Protein AF-A0A7S0KN69-F1 (afdb_monomer)

Organism: Micromonas pusilla (NCBI:txid38833)

Mean predicted aligned error: 9.1 Å

Secondary structure (DSSP, 8-state):
-EE-HHHHHHHHT--SS-------GGG---GGGT-EEHHHHHHHHS-GGG-------EEEEEEHHHHHHHHHHHHHTT--SPPEEEPP-----GGGGGS--

Sequence (101 aa):
QDAAPVMADIILSQKECGKILVGDPHQEIYSFMGAKNAMATVAATVDKSKIVERRLTRSFRFGYEIADVANTLLRLKGETTCLIGSRRDLPDPVWSSWSDQ

Radius of gyration: 20.14 Å; Cα contacts (8 Å, |Δi|>4): 79; chains: 1; bounding box: 61×39×40 Å

pLDDT: mean 83.01, std 13.19, range [44.72, 96.88]

Foldseek 3Di:
DFDAPVRLCVQVVDDPDDDDDDDDPVPPDCVVVVGDDSVVVCVVPPDPVPDDDDDDQEDPPFAPVVQVVVQVVVVVVVDPDGRHYDHPPPPDPPCVVVPPD

Structure (mmCIF, N/CA/C/O backbone):
data_AF-A0A7S0KN69-F1
#
_entry.id   AF-A0A7S0KN69-F1
#
loop_
_atom_site.group_PDB
_atom_site.id
_atom_site.type_symbol
_atom_site.label_atom_id
_atom_site.label_alt_id
_atom_site.label_comp_id
_atom_site.label_asym_id
_atom_site.label_entity_id
_atom_site.label_seq_id
_atom_site.pdbx_PDB_ins_code
_atom_site.Cartn_x
_atom_site.Cartn_y
_atom_site.Cartn_z
_atom_site.occupancy
_atom_site.B_iso_or_equiv
_atom_site.auth_seq_id
_atom_site.auth_comp_id
_atom_site.auth_asym_id
_atom_site.auth_atom_id
_atom_site.pdbx_PDB_model_num
ATOM 1 N N . GLN A 1 1 ? -0.515 -4.033 5.682 1.00 67.25 1 GLN A N 1
ATOM 2 C CA . GLN A 1 1 ? -1.416 -4.471 4.593 1.00 67.25 1 GLN A CA 1
ATOM 3 C C . GLN A 1 1 ? -1.930 -5.889 4.855 1.00 67.25 1 GLN A C 1
ATOM 5 O O . GLN A 1 1 ? -3.133 -6.061 4.876 1.00 67.25 1 GLN A O 1
ATOM 10 N N . ASP A 1 2 ? -1.068 -6.858 5.184 1.00 72.50 2 ASP A N 1
ATOM 11 C CA . ASP A 1 2 ? -1.436 -8.241 5.494 1.00 72.50 2 ASP A CA 1
ATOM 12 C C . ASP A 1 2 ? -1.529 -8.421 7.016 1.00 72.50 2 ASP A C 1
ATOM 14 O O . ASP A 1 2 ? -0.609 -8.918 7.662 1.00 72.50 2 ASP A O 1
ATOM 18 N N . ALA A 1 3 ? -2.613 -7.936 7.622 1.00 72.19 3 ALA A N 1
ATOM 19 C CA . ALA A 1 3 ? -2.867 -8.170 9.040 1.00 72.19 3 ALA A CA 1
ATOM 20 C C . ALA A 1 3 ? -3.870 -9.315 9.197 1.00 72.19 3 ALA A C 1
ATOM 22 O O . A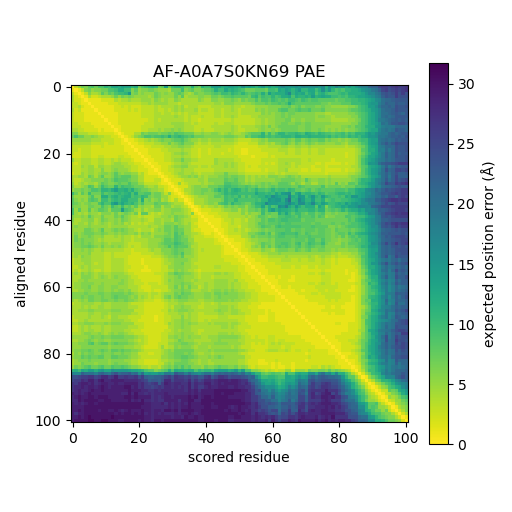LA A 1 3 ? -4.942 -9.303 8.582 1.00 72.19 3 ALA A O 1
ATOM 23 N N . ALA A 1 4 ? -3.544 -10.289 10.051 1.00 79.94 4 ALA A N 1
ATOM 24 C CA . ALA A 1 4 ? -4.538 -11.249 10.511 1.00 79.94 4 ALA A CA 1
ATOM 25 C C . ALA A 1 4 ? -5.674 -10.489 11.229 1.00 79.94 4 ALA A C 1
ATOM 27 O O . ALA A 1 4 ? -5.381 -9.551 11.979 1.00 79.94 4 ALA A O 1
ATOM 28 N N . PRO A 1 5 ? -6.950 -10.882 11.056 1.00 79.69 5 PRO A N 1
ATOM 29 C CA . PRO A 1 5 ? -8.085 -10.145 11.618 1.00 79.69 5 PRO A CA 1
ATOM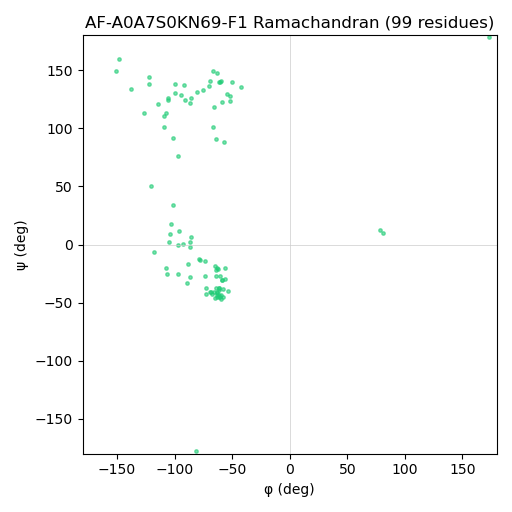 30 C C . PRO A 1 5 ? -7.980 -9.892 13.126 1.00 79.69 5 PRO A C 1
ATOM 32 O O . PRO A 1 5 ? -8.251 -8.786 13.580 1.00 79.69 5 PRO A O 1
ATOM 35 N N . VAL A 1 6 ? -7.507 -10.885 13.886 1.00 86.38 6 VAL A N 1
ATOM 36 C CA . VAL A 1 6 ? -7.307 -10.770 15.339 1.00 86.38 6 VAL A CA 1
ATOM 37 C C . VAL A 1 6 ? -6.267 -9.711 15.708 1.00 86.38 6 VAL A C 1
ATOM 39 O O . VAL A 1 6 ? -6.478 -8.926 16.625 1.00 86.38 6 VAL A O 1
ATOM 42 N N . MET A 1 7 ? -5.163 -9.633 14.962 1.00 85.75 7 MET A N 1
ATOM 43 C CA . MET A 1 7 ? -4.120 -8.639 15.217 1.00 85.75 7 MET A CA 1
ATOM 44 C C . MET A 1 7 ? -4.620 -7.231 14.907 1.00 85.75 7 MET A C 1
ATOM 46 O O . MET A 1 7 ? -4.359 -6.301 15.667 1.00 85.75 7 MET A O 1
ATOM 50 N N . ALA A 1 8 ? -5.366 -7.073 13.810 1.00 84.94 8 ALA A N 1
ATOM 51 C CA . ALA A 1 8 ? -5.979 -5.795 13.472 1.00 84.94 8 ALA A CA 1
ATOM 52 C C . ALA A 1 8 ? -6.949 -5.337 14.574 1.00 84.94 8 ALA A C 1
ATOM 54 O O . ALA A 1 8 ? -6.881 -4.186 14.995 1.00 84.94 8 ALA A O 1
ATOM 55 N N . ASP A 1 9 ? -7.793 -6.234 15.086 1.00 86.56 9 ASP A N 1
ATOM 56 C CA . ASP A 1 9 ? -8.760 -5.920 16.142 1.00 86.56 9 ASP A CA 1
ATOM 57 C C . ASP A 1 9 ? -8.087 -5.485 17.456 1.00 86.56 9 ASP A C 1
ATOM 59 O O . ASP A 1 9 ? -8.426 -4.447 18.031 1.00 86.56 9 ASP A O 1
ATOM 63 N N . ILE A 1 10 ? -7.043 -6.205 17.883 1.00 89.44 10 ILE A N 1
ATOM 64 C CA . ILE A 1 10 ? -6.266 -5.859 19.084 1.00 89.44 10 ILE A CA 1
ATOM 65 C C . ILE A 1 10 ? -5.672 -4.448 18.975 1.00 89.44 10 ILE A C 1
ATOM 67 O O . ILE A 1 10 ? -5.754 -3.672 19.92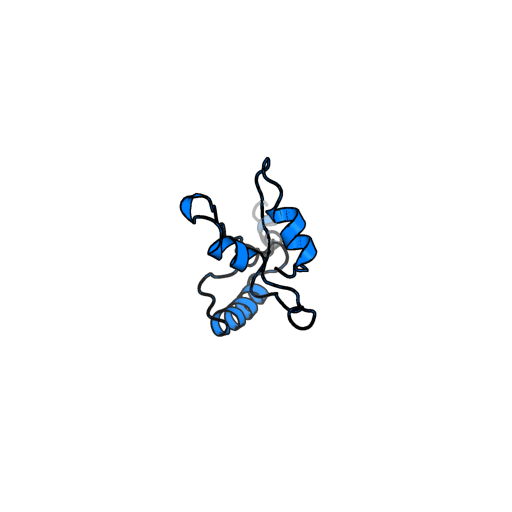6 1.00 89.44 10 ILE A O 1
ATOM 71 N N . ILE A 1 11 ? -5.091 -4.091 17.826 1.00 89.62 11 ILE A N 1
ATOM 72 C CA . ILE A 1 11 ? -4.458 -2.777 17.632 1.00 89.62 11 ILE A CA 1
ATOM 73 C C . ILE A 1 11 ? -5.501 -1.661 17.513 1.00 89.62 11 ILE A C 1
ATOM 75 O O . ILE A 1 11 ? -5.334 -0.582 18.089 1.00 89.62 11 ILE A O 1
ATOM 79 N N . LEU A 1 12 ? -6.585 -1.894 16.770 1.00 87.44 12 LEU A N 1
ATOM 80 C CA . LEU A 1 12 ? -7.604 -0.875 16.522 1.00 87.44 12 LEU A CA 1
ATOM 81 C C . LEU A 1 12 ? -8.483 -0.601 17.749 1.00 87.44 12 LEU A C 1
ATOM 83 O O . LEU A 1 12 ? -8.947 0.528 17.906 1.00 87.44 12 LEU A O 1
ATOM 87 N N . SER A 1 13 ? -8.648 -1.575 18.647 1.00 89.44 13 SER A N 1
ATOM 88 C CA . SER A 1 13 ? -9.419 -1.425 19.889 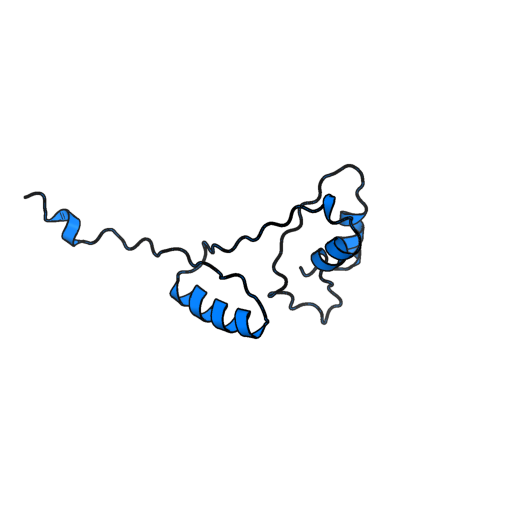1.00 89.44 13 SER A CA 1
ATOM 89 C C . SER A 1 13 ? -8.733 -0.579 20.975 1.00 89.44 13 SER A C 1
ATOM 91 O O . SER A 1 13 ? -9.407 -0.135 21.908 1.00 89.44 13 SER A O 1
ATOM 93 N N . GLN A 1 14 ? -7.429 -0.290 20.863 1.00 90.88 14 GLN A N 1
ATOM 94 C CA . GLN A 1 14 ? -6.708 0.550 21.831 1.00 90.88 14 GLN A CA 1
ATOM 95 C C . GLN A 1 14 ? -7.229 1.997 21.789 1.00 90.88 14 GLN A C 1
ATOM 97 O O . GLN A 1 14 ? -7.141 2.653 20.754 1.00 90.88 14 GLN A O 1
ATOM 102 N N . LYS A 1 15 ? -7.782 2.529 22.885 1.00 87.06 15 LYS A N 1
ATOM 103 C CA . LYS A 1 15 ? -8.482 3.836 22.870 1.00 87.06 15 LYS A CA 1
ATOM 104 C C . LYS A 1 15 ? -7.576 5.041 23.131 1.00 87.06 15 LYS A C 1
ATOM 106 O O . LYS A 1 15 ? -7.799 6.098 22.550 1.00 87.06 15 LYS A O 1
ATOM 111 N N . GLU A 1 16 ? -6.549 4.881 23.956 1.00 90.38 16 GLU A N 1
ATOM 112 C CA . GLU A 1 16 ? -5.749 5.987 24.508 1.00 90.38 16 GLU A CA 1
ATOM 113 C C . GLU A 1 16 ? -4.406 6.181 23.784 1.00 90.38 16 GLU A C 1
ATOM 115 O O . GLU A 1 16 ? -3.396 6.532 24.387 1.00 90.38 16 GLU A O 1
ATOM 120 N N . CYS A 1 17 ? -4.363 5.928 22.472 1.00 91.06 17 CYS A N 1
ATOM 121 C CA . CYS A 1 17 ? -3.147 6.112 21.683 1.00 91.06 17 CYS A CA 1
ATOM 122 C C . CYS A 1 17 ? -3.418 6.466 20.215 1.00 91.06 17 CYS A C 1
ATOM 124 O O . CYS A 1 17 ? -4.405 6.038 19.597 1.00 91.06 17 CYS A O 1
ATOM 126 N N . GLY A 1 18 ? -2.483 7.231 19.645 1.00 89.81 18 GLY A N 1
ATOM 127 C CA . GLY A 1 18 ? -2.388 7.444 18.206 1.00 89.81 18 GLY A CA 1
ATOM 128 C C . GLY A 1 18 ? -1.950 6.162 17.499 1.00 89.81 18 GLY A C 1
ATOM 129 O O . GLY A 1 18 ? -1.105 5.423 18.000 1.00 89.81 18 GLY A O 1
ATOM 130 N N . LYS A 1 19 ? -2.530 5.896 16.328 1.00 90.56 19 LYS A N 1
ATOM 131 C CA . LYS A 1 19 ? -2.236 4.702 15.527 1.00 90.56 19 LYS A CA 1
ATOM 132 C C . LYS A 1 19 ? -1.586 5.139 14.228 1.00 90.56 19 LYS A C 1
ATOM 134 O O . LYS A 1 19 ? -2.181 5.899 13.469 1.00 90.56 19 LYS A O 1
ATOM 139 N N . ILE A 1 20 ? -0.375 4.650 13.981 1.00 91.44 20 ILE A N 1
ATOM 140 C CA . ILE A 1 20 ? 0.337 4.856 12.721 1.00 91.44 20 ILE A CA 1
ATOM 141 C C . ILE A 1 20 ? 0.316 3.528 11.978 1.00 91.44 20 ILE A C 1
ATOM 143 O O . ILE A 1 20 ? 0.895 2.543 12.431 1.00 91.44 20 ILE A O 1
ATOM 147 N N . LEU A 1 21 ? -0.386 3.501 10.850 1.00 90.31 21 LEU A N 1
ATOM 148 C CA . LEU A 1 21 ? -0.496 2.324 9.998 1.00 90.31 21 LEU A CA 1
ATOM 149 C C . LEU A 1 21 ? 0.367 2.547 8.763 1.00 90.31 21 LEU A C 1
ATOM 151 O O . LEU A 1 21 ? 0.201 3.541 8.060 1.00 90.31 21 LEU A O 1
ATOM 155 N N . VAL A 1 22 ? 1.291 1.623 8.515 1.00 91.19 22 VAL A N 1
ATOM 156 C CA . VAL A 1 22 ? 2.200 1.665 7.368 1.00 91.19 22 VAL A CA 1
ATOM 157 C C . VAL A 1 22 ? 2.019 0.389 6.555 1.00 91.19 22 VAL A C 1
ATOM 159 O O . VAL A 1 22 ? 1.879 -0.707 7.104 1.00 91.19 22 VAL A O 1
ATOM 162 N N . GLY A 1 23 ? 2.004 0.522 5.235 1.00 89.75 23 GLY A N 1
ATOM 163 C CA . GLY A 1 23 ? 1.927 -0.604 4.317 1.00 89.75 23 GLY A CA 1
ATOM 164 C C . GLY A 1 23 ? 1.751 -0.150 2.877 1.00 89.75 23 GLY A C 1
ATOM 165 O O . GLY A 1 23 ? 1.634 1.042 2.604 1.00 89.75 23 GLY A O 1
ATOM 166 N N . ASP A 1 24 ? 1.703 -1.123 1.976 1.00 89.25 24 ASP A N 1
ATOM 167 C CA . ASP A 1 24 ? 1.489 -0.925 0.548 1.00 89.25 24 ASP A CA 1
ATOM 168 C C . ASP A 1 24 ? 0.314 -1.810 0.081 1.00 89.25 24 ASP A C 1
ATOM 170 O O . ASP A 1 24 ? 0.417 -3.039 0.100 1.00 89.25 24 ASP A O 1
ATOM 174 N N . PRO A 1 25 ? -0.826 -1.235 -0.340 1.00 85.31 25 PRO A N 1
ATOM 175 C CA . PRO A 1 25 ? -1.952 -2.027 -0.834 1.00 85.31 25 PRO A CA 1
ATOM 176 C C . PRO A 1 25 ? -1.605 -2.845 -2.090 1.00 85.31 25 PRO A C 1
ATOM 178 O O . PRO A 1 25 ? -2.255 -3.850 -2.364 1.00 85.31 25 PRO A O 1
ATOM 181 N N . HIS A 1 26 ? -0.570 -2.477 -2.851 1.00 88.06 26 HIS A N 1
ATOM 182 C CA . HIS A 1 26 ? -0.171 -3.221 -4.043 1.00 88.06 26 HIS A CA 1
ATOM 183 C C . HIS A 1 26 ? 0.625 -4.493 -3.744 1.00 88.06 26 HIS A C 1
ATOM 185 O O . HIS A 1 26 ? 0.771 -5.305 -4.662 1.00 88.06 26 HIS A O 1
ATOM 191 N N . GLN A 1 27 ? 1.099 -4.678 -2.510 1.00 86.25 27 GLN A N 1
ATOM 192 C CA . GLN A 1 27 ? 1.882 -5.841 -2.082 1.00 86.25 27 GLN A CA 1
ATOM 193 C C . GLN A 1 27 ? 1.070 -6.838 -1.232 1.00 86.25 27 GLN A C 1
ATOM 195 O O . GLN A 1 27 ? 1.644 -7.767 -0.667 1.00 86.25 27 GLN A O 1
ATOM 200 N N . GLU A 1 28 ? -0.250 -6.670 -1.123 1.00 84.06 28 GLU A N 1
ATOM 201 C CA . GLU A 1 28 ? -1.133 -7.625 -0.440 1.00 84.06 28 GLU A CA 1
ATOM 202 C C . GLU A 1 28 ? -1.177 -8.952 -1.211 1.00 84.06 28 GLU A C 1
ATOM 204 O O . GLU A 1 28 ? -1.845 -9.070 -2.240 1.00 84.06 28 GLU A O 1
ATOM 209 N N . ILE A 1 29 ? -0.425 -9.944 -0.732 1.00 82.19 29 ILE A N 1
ATOM 210 C CA . ILE A 1 29 ? -0.292 -11.257 -1.383 1.00 82.19 29 ILE A CA 1
ATOM 211 C C . ILE A 1 29 ? -0.799 -12.411 -0.515 1.00 82.19 29 ILE A C 1
ATOM 213 O O . ILE A 1 29 ? -0.886 -13.531 -1.006 1.00 82.19 29 ILE A O 1
ATOM 217 N N . TYR A 1 30 ? -1.174 -12.160 0.744 1.00 79.44 30 TYR A N 1
ATOM 218 C CA . TYR A 1 30 ? -1.593 -13.200 1.693 1.00 79.44 30 TYR A CA 1
ATOM 219 C C . TYR A 1 30 ? -3.110 -13.274 1.914 1.00 79.44 30 TYR A C 1
ATOM 221 O O . TYR A 1 30 ? -3.579 -13.897 2.871 1.00 79.44 30 TYR A O 1
ATOM 229 N N . SER A 1 31 ? -3.902 -12.690 1.013 1.00 77.38 31 SER A N 1
ATOM 230 C CA . SER A 1 31 ? -5.370 -12.710 1.084 1.00 77.38 31 SER A CA 1
ATOM 231 C C . SER A 1 31 ? -5.955 -14.130 1.092 1.00 77.38 31 SER A C 1
ATOM 233 O O . SER A 1 31 ? -6.959 -14.380 1.758 1.00 77.38 31 SER A O 1
ATOM 235 N N . PHE A 1 32 ? -5.286 -15.097 0.453 1.00 77.88 32 PHE A N 1
ATOM 236 C CA . PHE A 1 32 ? -5.676 -16.513 0.468 1.00 77.88 32 PHE A CA 1
ATOM 237 C C . PHE A 1 32 ? -5.596 -17.170 1.860 1.00 77.88 32 PHE A C 1
ATOM 239 O O . PHE A 1 32 ? -6.228 -18.197 2.084 1.00 77.88 32 PHE A O 1
ATOM 246 N N . MET A 1 33 ? -4.863 -16.575 2.809 1.00 72.44 33 MET A N 1
ATOM 247 C CA . MET A 1 33 ? -4.805 -17.014 4.213 1.00 72.44 33 MET A CA 1
ATOM 248 C C . MET A 1 33 ? -5.771 -16.231 5.116 1.00 72.44 33 MET A C 1
ATOM 250 O O . MET A 1 33 ? -5.683 -16.303 6.340 1.00 72.44 33 MET A O 1
ATOM 254 N N . GLY A 1 34 ? -6.681 -15.450 4.527 1.00 68.19 34 GLY A N 1
ATOM 255 C CA . GLY A 1 34 ? -7.647 -14.639 5.264 1.00 68.19 34 GLY A CA 1
ATOM 256 C C . GLY A 1 34 ? -7.074 -13.340 5.839 1.00 68.19 34 GLY A C 1
ATOM 257 O O . GLY A 1 34 ? -7.742 -12.700 6.657 1.00 68.19 34 GLY A O 1
ATOM 258 N N . ALA A 1 35 ? -5.865 -12.932 5.429 1.00 72.19 35 ALA A N 1
ATOM 259 C CA . ALA A 1 35 ? -5.360 -11.595 5.719 1.00 72.19 35 ALA A CA 1
ATOM 260 C C . ALA A 1 35 ? -6.280 -10.547 5.074 1.00 72.19 35 ALA A C 1
ATOM 262 O O . ALA A 1 35 ? -6.777 -10.745 3.964 1.00 72.19 35 ALA A O 1
ATOM 263 N N . LYS A 1 36 ? -6.530 -9.448 5.790 1.00 71.12 36 LYS A N 1
ATOM 264 C CA . LYS A 1 36 ? -7.358 -8.340 5.302 1.00 71.12 36 LYS A CA 1
ATOM 265 C C . LYS A 1 36 ? -6.560 -7.048 5.315 1.00 71.12 36 LYS A C 1
ATOM 267 O O . LYS A 1 36 ? -5.821 -6.779 6.266 1.00 71.12 36 LYS A O 1
ATOM 272 N N . ASN A 1 37 ? -6.804 -6.205 4.317 1.00 74.56 37 ASN A N 1
ATOM 273 C CA . ASN A 1 37 ? -6.248 -4.864 4.249 1.00 74.56 37 ASN A CA 1
ATOM 274 C C . ASN A 1 37 ? -6.740 -3.965 5.399 1.00 74.56 37 ASN A C 1
ATOM 276 O O . ASN A 1 37 ? -7.753 -3.273 5.296 1.00 74.56 37 ASN A O 1
ATOM 280 N N . ALA A 1 38 ? -5.997 -3.954 6.508 1.00 72.44 38 ALA A N 1
ATOM 281 C CA . ALA A 1 38 ? -6.341 -3.170 7.695 1.00 72.44 38 ALA A CA 1
ATOM 282 C C . ALA A 1 38 ? -6.454 -1.659 7.414 1.00 72.44 38 ALA A C 1
ATOM 284 O O . ALA A 1 38 ? -7.252 -0.979 8.054 1.00 72.44 38 ALA A O 1
ATOM 285 N N . MET A 1 39 ? -5.698 -1.133 6.441 1.00 79.25 39 MET A N 1
ATOM 286 C CA . MET A 1 39 ? -5.754 0.287 6.071 1.00 79.25 39 MET A CA 1
ATOM 287 C C . MET A 1 39 ? -7.090 0.628 5.400 1.00 79.25 39 MET A C 1
ATOM 289 O O . MET A 1 39 ? -7.699 1.640 5.740 1.00 79.25 39 MET A O 1
ATOM 293 N N . ALA A 1 40 ? -7.591 -0.250 4.522 1.00 79.06 40 ALA A N 1
ATOM 294 C CA . ALA A 1 40 ? -8.910 -0.092 3.909 1.00 79.06 40 ALA A CA 1
ATOM 295 C C . ALA A 1 40 ? -10.037 -0.144 4.955 1.00 79.06 40 ALA A C 1
ATOM 297 O O . ALA A 1 40 ? -10.947 0.684 4.926 1.00 79.06 40 ALA A O 1
ATOM 298 N N . THR A 1 41 ? -9.947 -1.057 5.928 1.00 79.44 41 THR A N 1
ATOM 299 C CA . THR A 1 41 ? -10.913 -1.146 7.037 1.00 79.44 41 THR A CA 1
ATOM 300 C C . THR A 1 41 ? -10.955 0.144 7.856 1.00 79.44 41 THR A C 1
ATOM 302 O O . THR A 1 41 ? -12.034 0.637 8.182 1.00 79.44 41 THR A O 1
ATOM 305 N N . VAL A 1 42 ? -9.797 0.729 8.168 1.00 83.19 42 VAL A N 1
ATOM 306 C CA . VAL A 1 42 ? -9.725 1.987 8.928 1.00 83.19 42 VAL A CA 1
ATOM 307 C C . VAL A 1 42 ? -10.287 3.154 8.128 1.00 83.19 42 VAL A C 1
ATOM 309 O O . VAL A 1 42 ? -11.080 3.920 8.666 1.00 83.19 42 VAL A O 1
ATOM 312 N N . ALA A 1 43 ? -9.967 3.245 6.837 1.00 82.69 43 ALA A N 1
ATOM 313 C CA . ALA A 1 43 ? -10.527 4.269 5.957 1.00 82.69 43 ALA A CA 1
ATOM 314 C C . ALA A 1 43 ? -12.064 4.195 5.832 1.00 82.69 43 ALA A C 1
ATOM 316 O O . ALA A 1 43 ? -12.700 5.214 5.562 1.00 82.69 43 ALA A O 1
ATOM 317 N N . ALA A 1 44 ? -12.656 3.010 6.022 1.00 83.38 44 ALA A N 1
ATOM 318 C CA . A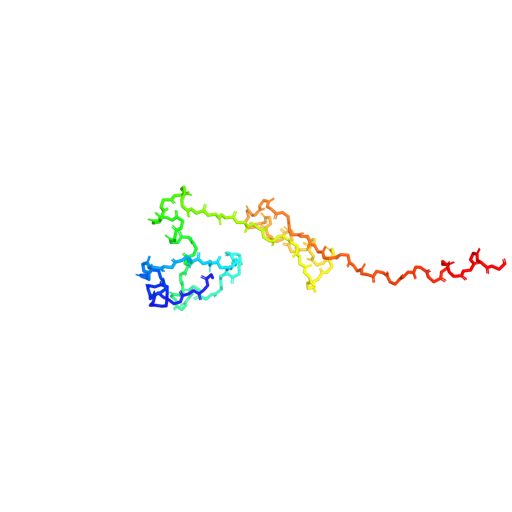LA A 1 44 ? -14.104 2.800 5.979 1.00 83.38 44 ALA A CA 1
ATOM 319 C C . ALA A 1 44 ? -14.814 3.044 7.325 1.00 83.38 44 ALA A C 1
ATOM 321 O O . ALA A 1 44 ? -15.998 3.368 7.337 1.00 83.38 44 ALA A O 1
ATOM 322 N N . THR A 1 45 ? -14.120 2.856 8.451 1.00 83.31 45 THR A N 1
ATOM 323 C CA . THR A 1 45 ? -14.727 2.855 9.799 1.00 83.31 45 THR A CA 1
ATOM 324 C C . THR A 1 45 ? -14.419 4.102 10.619 1.00 83.31 45 THR A C 1
ATOM 326 O O . THR A 1 45 ? -15.188 4.455 11.512 1.00 83.31 45 THR A O 1
ATOM 329 N N . VAL A 1 46 ? -13.310 4.782 10.331 1.00 85.12 46 VAL A N 1
ATOM 330 C CA . VAL A 1 46 ? -12.895 6.000 11.026 1.00 85.12 46 VAL A CA 1
ATOM 331 C C . VAL A 1 46 ? -13.285 7.217 10.195 1.00 85.12 46 VAL A C 1
ATOM 333 O O . VAL A 1 46 ? -13.121 7.242 8.978 1.00 85.12 46 VAL A O 1
ATOM 336 N N . ASP A 1 47 ? -13.795 8.247 10.870 1.00 87.81 47 ASP A N 1
ATOM 337 C CA . ASP A 1 47 ? -14.062 9.550 10.262 1.00 87.81 47 ASP A CA 1
ATOM 338 C C . ASP A 1 47 ? -12.810 10.066 9.533 1.00 87.81 47 ASP A C 1
ATOM 340 O O . ASP A 1 47 ? -11.745 10.216 10.138 1.00 8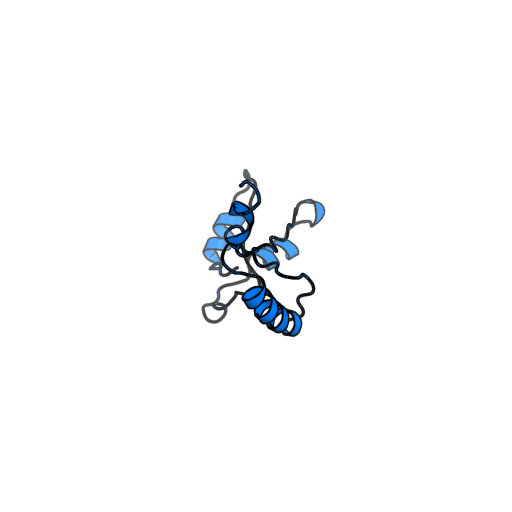7.81 47 ASP A O 1
ATOM 344 N N . LYS A 1 48 ? -12.947 10.359 8.233 1.00 85.50 48 LYS A N 1
ATOM 345 C CA . LYS A 1 48 ? -11.850 10.826 7.375 1.00 85.50 48 LYS A CA 1
ATOM 346 C C . LYS A 1 48 ? -11.163 12.081 7.911 1.00 85.50 48 LYS A C 1
ATOM 348 O O . LYS A 1 48 ? -9.968 12.237 7.688 1.00 85.50 48 LYS A O 1
ATOM 353 N N . SER A 1 49 ? -11.872 12.945 8.643 1.00 88.94 49 SER A N 1
ATOM 354 C CA . SER A 1 49 ? -11.281 14.140 9.269 1.00 88.94 49 SER A CA 1
ATOM 355 C C . SER A 1 49 ? -10.213 13.811 10.321 1.00 88.94 49 SER A C 1
ATOM 357 O O . SER A 1 49 ? -9.368 14.649 10.630 1.00 88.94 49 SER A O 1
ATOM 359 N N . LYS A 1 50 ? -10.217 12.579 10.845 1.00 88.25 50 LYS A N 1
ATOM 360 C CA . LYS A 1 50 ? -9.264 12.073 11.843 1.00 88.25 50 LYS A CA 1
ATOM 361 C C . LYS A 1 50 ? -8.113 11.280 11.222 1.00 88.25 50 LYS A C 1
ATOM 363 O O . LYS A 1 50 ? -7.251 10.794 11.953 1.00 88.25 50 LYS A O 1
ATOM 368 N N . ILE A 1 51 ? -8.096 11.122 9.898 1.00 90.25 51 ILE A N 1
ATOM 369 C CA . ILE A 1 51 ? -7.093 10.336 9.179 1.00 90.25 51 ILE A CA 1
ATOM 370 C C . ILE A 1 51 ? -6.123 11.282 8.475 1.00 90.25 51 ILE A C 1
ATOM 372 O O . ILE A 1 51 ? -6.514 12.130 7.677 1.00 90.25 51 ILE A O 1
ATOM 376 N N . VAL A 1 52 ? -4.830 11.091 8.731 1.00 92.38 52 VAL A N 1
ATOM 377 C CA . VAL A 1 52 ? -3.755 11.768 8.001 1.00 92.38 52 VAL A CA 1
ATOM 378 C C . VAL A 1 52 ? -3.051 10.739 7.123 1.00 92.38 52 VAL A C 1
ATOM 380 O O . VAL A 1 52 ? -2.229 9.965 7.602 1.00 92.38 52 VAL A O 1
ATOM 383 N N . GLU A 1 53 ? -3.370 10.733 5.829 1.00 91.00 53 GLU A N 1
ATOM 384 C CA . GLU A 1 53 ? -2.724 9.850 4.852 1.00 91.00 53 GLU A CA 1
ATOM 385 C C . GLU A 1 53 ? -1.517 10.542 4.200 1.00 91.00 53 GLU A C 1
ATOM 387 O O . GLU A 1 53 ? -1.569 11.726 3.846 1.00 91.00 53 GLU A O 1
ATOM 392 N N . ARG A 1 54 ? -0.409 9.810 4.044 1.00 93.31 54 ARG A N 1
ATOM 393 C CA . ARG A 1 54 ? 0.803 10.272 3.354 1.00 93.31 54 ARG A CA 1
ATOM 394 C C . ARG A 1 54 ? 1.355 9.152 2.479 1.00 93.31 54 ARG A C 1
ATOM 396 O O . ARG A 1 54 ? 1.493 8.024 2.939 1.00 93.31 54 ARG A O 1
ATOM 403 N N . ARG A 1 55 ? 1.713 9.481 1.235 1.00 92.44 55 ARG A N 1
ATOM 404 C CA . ARG A 1 55 ? 2.368 8.550 0.307 1.00 92.44 55 ARG A CA 1
ATOM 405 C C . ARG A 1 55 ? 3.879 8.715 0.361 1.00 92.44 55 ARG A C 1
ATOM 407 O O . ARG A 1 55 ? 4.390 9.822 0.207 1.00 92.44 55 ARG A O 1
ATOM 414 N N . LEU A 1 56 ? 4.581 7.602 0.536 1.00 93.50 56 LEU A N 1
ATOM 415 C CA . LEU A 1 56 ? 6.037 7.536 0.467 1.00 93.50 56 LEU A CA 1
ATOM 416 C C . LEU A 1 56 ? 6.427 6.974 -0.898 1.00 93.50 56 LEU A C 1
ATOM 418 O O . LEU A 1 56 ? 6.488 5.766 -1.093 1.00 93.50 56 LEU A O 1
ATOM 422 N N . THR A 1 57 ? 6.645 7.857 -1.867 1.00 94.31 57 THR A N 1
ATOM 423 C CA . THR A 1 57 ? 6.915 7.452 -3.254 1.00 94.31 57 THR A CA 1
ATOM 424 C C . THR A 1 57 ? 8.390 7.213 -3.536 1.00 94.31 57 THR A C 1
ATOM 426 O O . THR A 1 57 ? 8.719 6.585 -4.535 1.00 94.31 57 THR A O 1
ATOM 429 N N . ARG A 1 58 ? 9.302 7.700 -2.690 1.00 94.06 58 ARG A N 1
ATOM 430 C CA . ARG A 1 58 ? 10.743 7.572 -2.921 1.00 94.06 58 ARG A CA 1
ATOM 431 C C . ARG A 1 58 ? 11.279 6.254 -2.373 1.00 94.06 58 ARG A C 1
ATOM 433 O O . ARG A 1 58 ? 11.193 5.996 -1.177 1.00 94.06 58 ARG A O 1
ATOM 440 N N . SER A 1 59 ? 11.878 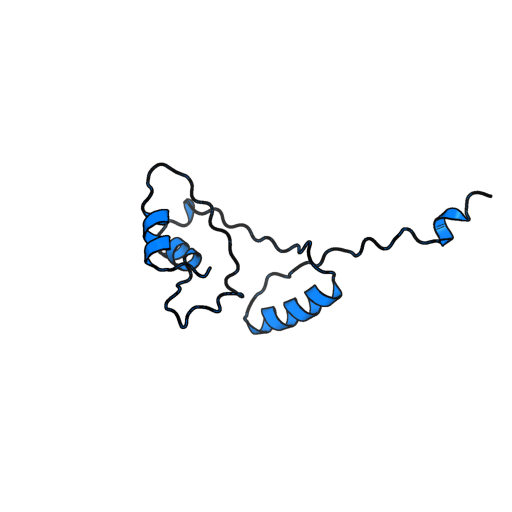5.454 -3.246 1.00 92.25 59 SER A N 1
ATOM 441 C CA . SER A 1 59 ? 12.579 4.226 -2.888 1.00 92.25 59 SER A CA 1
ATOM 442 C C . SER A 1 59 ? 14.050 4.509 -2.633 1.00 92.25 59 SER A C 1
ATOM 444 O O . SER A 1 59 ? 14.747 4.982 -3.525 1.00 92.25 59 SER A O 1
ATOM 446 N N . PHE A 1 60 ? 14.536 4.139 -1.451 1.00 92.69 60 PHE A N 1
ATOM 447 C CA . PHE A 1 60 ? 15.966 4.111 -1.111 1.00 92.69 60 PHE A CA 1
ATOM 448 C C . PHE A 1 60 ? 16.648 2.793 -1.505 1.00 92.69 60 PHE A C 1
ATOM 450 O O . PHE A 1 60 ? 17.840 2.618 -1.290 1.00 92.69 60 PHE A O 1
ATOM 457 N N . ARG A 1 61 ? 15.886 1.838 -2.053 1.00 90.81 61 ARG A N 1
ATOM 458 C CA . ARG A 1 61 ? 16.356 0.478 -2.348 1.00 90.81 61 ARG A CA 1
ATOM 459 C C . ARG A 1 61 ? 16.792 0.295 -3.798 1.00 90.81 61 ARG A C 1
ATOM 461 O O . ARG A 1 61 ? 17.568 -0.607 -4.086 1.00 90.81 61 ARG A O 1
ATOM 468 N N . PHE A 1 62 ? 16.257 1.094 -4.717 1.00 92.81 62 PHE A N 1
ATOM 469 C CA . PHE A 1 62 ? 16.517 0.932 -6.144 1.00 92.81 62 PHE A CA 1
ATOM 470 C C . PHE A 1 62 ? 16.498 2.252 -6.913 1.00 92.81 62 PHE A C 1
ATOM 472 O O . PHE A 1 62 ? 15.927 3.248 -6.461 1.00 92.81 62 PHE A O 1
ATOM 479 N N . GLY A 1 63 ? 17.129 2.208 -8.089 1.00 93.25 63 GLY A N 1
ATOM 480 C CA . GLY A 1 63 ? 17.287 3.325 -9.011 1.00 93.25 63 GLY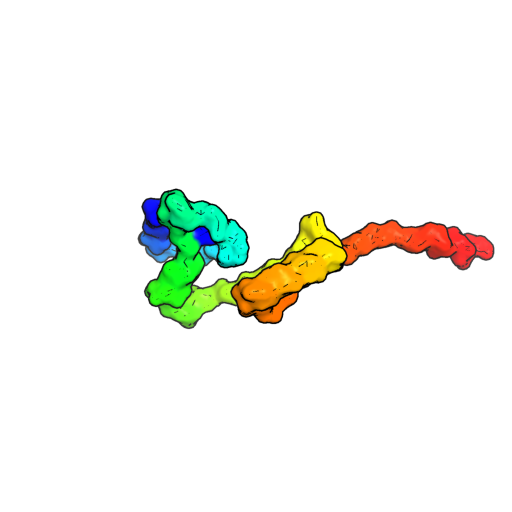 A CA 1
ATOM 481 C C . GLY A 1 63 ? 16.083 3.599 -9.910 1.00 93.25 63 GLY A C 1
ATOM 482 O O . GLY A 1 63 ? 15.045 2.937 -9.823 1.00 93.25 63 GLY A O 1
ATOM 483 N N . TYR A 1 64 ? 16.238 4.582 -10.794 1.00 92.69 64 TYR A N 1
ATOM 484 C CA . TYR A 1 64 ? 15.208 4.999 -11.748 1.00 92.69 64 TYR A CA 1
ATOM 485 C C . TYR A 1 64 ? 14.754 3.855 -12.663 1.00 92.69 64 TYR A C 1
ATOM 487 O O . TYR A 1 64 ? 13.566 3.708 -12.918 1.00 92.69 64 TYR A O 1
ATOM 495 N N . GLU A 1 65 ? 15.681 3.003 -13.093 1.00 93.94 65 GLU A N 1
ATOM 496 C CA . GLU A 1 65 ? 15.428 1.929 -14.052 1.00 93.94 65 GLU A CA 1
ATOM 497 C C . GLU A 1 65 ? 14.434 0.898 -13.497 1.00 93.94 65 GLU A C 1
ATOM 499 O O . GLU A 1 65 ? 13.494 0.493 -14.176 1.00 93.94 65 GLU A O 1
ATOM 504 N N . ILE A 1 66 ? 14.590 0.516 -12.225 1.00 95.12 66 ILE A N 1
ATOM 505 C CA . ILE A 1 66 ? 13.656 -0.399 -11.551 1.00 95.12 66 ILE A CA 1
ATOM 506 C C . ILE A 1 66 ? 12.335 0.315 -11.247 1.00 95.12 66 ILE A C 1
ATOM 508 O O . ILE A 1 66 ? 11.268 -0.291 -11.363 1.00 95.12 66 ILE A O 1
ATOM 512 N N . ALA A 1 67 ? 12.390 1.597 -10.872 1.00 95.44 67 ALA A N 1
ATOM 513 C CA . ALA A 1 67 ? 11.189 2.381 -10.612 1.00 95.44 67 ALA A CA 1
ATOM 514 C C . ALA A 1 67 ? 10.307 2.504 -11.863 1.00 95.44 67 ALA A C 1
ATOM 516 O O . ALA A 1 67 ? 9.091 2.403 -11.749 1.00 95.44 67 ALA A O 1
ATOM 517 N N . ASP A 1 68 ? 10.894 2.665 -13.048 1.00 95.50 68 ASP A N 1
ATOM 518 C CA . ASP A 1 68 ? 10.160 2.796 -14.309 1.00 95.50 68 ASP A CA 1
ATOM 519 C C . ASP A 1 68 ? 9.390 1.516 -14.679 1.00 95.50 68 ASP A C 1
ATOM 521 O O . ASP A 1 68 ? 8.180 1.545 -14.938 1.00 95.50 68 ASP A O 1
ATOM 525 N N . VAL A 1 69 ? 10.052 0.358 -14.571 1.00 96.81 69 VAL A N 1
ATOM 526 C CA . VAL A 1 69 ? 9.400 -0.947 -14.767 1.00 96.81 69 VAL A CA 1
ATOM 527 C C . VAL A 1 69 ? 8.285 -1.157 -13.738 1.00 96.81 69 VAL A C 1
ATOM 529 O O . VAL A 1 69 ? 7.171 -1.547 -14.094 1.00 96.81 69 VAL A O 1
ATOM 532 N N . ALA A 1 70 ? 8.542 -0.849 -12.463 1.00 95.88 70 ALA A N 1
ATOM 533 C CA . ALA A 1 70 ? 7.538 -0.963 -11.408 1.00 95.88 70 ALA A CA 1
ATOM 534 C C . ALA A 1 70 ? 6.331 -0.043 -11.658 1.00 95.88 70 ALA A C 1
ATOM 536 O O . ALA A 1 70 ? 5.190 -0.485 -11.534 1.00 95.88 70 ALA A O 1
ATOM 537 N N . ASN A 1 71 ? 6.560 1.207 -12.070 1.00 96.88 71 ASN A N 1
ATOM 538 C CA . ASN A 1 71 ? 5.504 2.161 -12.408 1.00 96.88 71 ASN A CA 1
ATOM 539 C C . ASN A 1 71 ? 4.639 1.678 -13.571 1.00 96.88 71 ASN A C 1
ATOM 541 O O . ASN A 1 71 ? 3.425 1.873 -13.547 1.00 96.88 71 ASN A O 1
ATOM 545 N N . THR A 1 72 ? 5.235 1.023 -14.568 1.00 96.62 72 THR A N 1
ATOM 546 C CA . THR A 1 72 ? 4.482 0.424 -15.677 1.00 96.62 72 THR A CA 1
ATOM 547 C C . THR A 1 72 ? 3.494 -0.624 -15.161 1.00 96.62 72 THR A C 1
ATOM 549 O O . THR A 1 72 ? 2.310 -0.570 -15.488 1.00 96.62 72 THR A O 1
ATOM 552 N N . LEU A 1 73 ? 3.941 -1.524 -14.280 1.00 96.19 73 LEU A N 1
ATOM 553 C CA . LEU A 1 73 ? 3.076 -2.538 -13.665 1.00 96.19 73 LEU A CA 1
ATOM 554 C C . LEU A 1 73 ? 2.013 -1.922 -12.740 1.00 96.19 73 LEU A C 1
ATOM 556 O O . LEU A 1 73 ? 0.857 -2.339 -12.755 1.00 96.19 73 LEU A O 1
ATOM 560 N N . LEU A 1 74 ? 2.383 -0.916 -11.946 1.00 95.69 74 LEU A N 1
ATOM 561 C CA . LEU A 1 74 ? 1.471 -0.235 -11.025 1.00 95.69 74 LEU A CA 1
ATOM 562 C C . LEU A 1 74 ? 0.348 0.506 -11.765 1.00 95.69 74 LEU A C 1
ATOM 564 O O . LEU A 1 74 ? -0.804 0.443 -11.336 1.00 95.69 74 LEU A O 1
ATOM 568 N N . ARG A 1 75 ? 0.641 1.119 -12.920 1.00 96.00 75 ARG A N 1
ATOM 569 C CA . ARG A 1 75 ? -0.379 1.743 -13.782 1.00 96.00 75 ARG A CA 1
ATOM 570 C C . ARG A 1 75 ? -1.406 0.736 -14.289 1.00 96.00 75 ARG A C 1
ATOM 572 O O . ARG A 1 75 ? -2.589 1.058 -14.329 1.00 96.00 75 ARG A O 1
ATOM 579 N N . LEU A 1 76 ? -0.989 -0.493 -14.611 1.00 95.50 76 LEU A N 1
ATOM 580 C CA . LEU A 1 76 ? -1.923 -1.568 -14.981 1.00 95.50 76 LEU A CA 1
ATOM 581 C C . LEU A 1 76 ? -2.857 -1.947 -13.821 1.00 95.50 76 LEU A C 1
ATOM 583 O O . LEU A 1 76 ? -3.985 -2.372 -14.054 1.00 95.50 76 LEU A O 1
ATOM 587 N N . LYS A 1 77 ? -2.416 -1.749 -12.572 1.00 92.31 77 LYS A N 1
ATOM 588 C CA . LYS A 1 77 ? -3.234 -1.910 -11.358 1.00 92.31 77 LYS A CA 1
ATOM 589 C C . LYS A 1 77 ? -4.042 -0.653 -10.995 1.00 92.31 77 LYS A C 1
ATOM 591 O O . LYS A 1 77 ? -4.659 -0.629 -9.934 1.00 92.31 77 LYS A O 1
ATOM 596 N N . GLY A 1 78 ? -4.036 0.379 -11.842 1.00 93.81 78 GLY A N 1
ATOM 597 C CA . GLY A 1 78 ? -4.775 1.626 -11.635 1.00 93.81 78 GLY A CA 1
ATOM 598 C C . GLY A 1 78 ? -4.107 2.634 -10.694 1.00 93.81 78 GLY A C 1
ATOM 599 O O . GLY A 1 78 ? -4.744 3.620 -10.328 1.00 93.81 78 GLY A O 1
ATOM 600 N N . GLU A 1 79 ? -2.848 2.428 -10.295 1.00 94.50 79 GLU A N 1
ATOM 601 C CA . GLU A 1 79 ? -2.121 3.432 -9.512 1.00 94.50 79 GLU A CA 1
ATOM 602 C C . GLU A 1 79 ? -1.789 4.654 -10.382 1.00 94.50 79 GLU A C 1
ATOM 604 O O . GLU A 1 79 ? -1.352 4.544 -11.531 1.00 94.50 79 GLU A O 1
ATOM 609 N N . THR A 1 80 ? -1.992 5.837 -9.809 1.00 93.50 80 THR A N 1
ATOM 610 C CA . THR A 1 80 ? -1.787 7.139 -10.465 1.00 93.50 80 THR A CA 1
ATOM 611 C C . THR A 1 80 ? -0.541 7.857 -9.946 1.00 93.50 80 THR A C 1
ATOM 613 O O . THR A 1 80 ? 0.009 8.733 -10.613 1.00 93.50 80 THR A O 1
ATOM 616 N N . THR A 1 81 ? -0.071 7.468 -8.765 1.00 93.62 81 THR A N 1
ATOM 617 C CA . THR A 1 81 ? 1.088 8.020 -8.079 1.00 93.62 81 THR A CA 1
ATOM 618 C C . THR A 1 81 ? 2.360 7.338 -8.567 1.00 93.62 81 THR A C 1
ATOM 620 O O . THR A 1 81 ? 2.493 6.120 -8.509 1.00 93.62 81 THR A O 1
ATOM 623 N N . CYS A 1 82 ? 3.329 8.131 -9.013 1.00 93.44 82 CYS A N 1
ATOM 624 C CA . CYS A 1 82 ? 4.603 7.619 -9.504 1.00 93.44 82 CYS A CA 1
ATOM 625 C C . CYS A 1 82 ? 5.561 7.276 -8.351 1.00 93.44 82 CYS A C 1
ATOM 627 O O . CYS A 1 82 ? 5.803 8.104 -7.469 1.00 93.44 82 CYS A O 1
ATOM 629 N N . LEU A 1 83 ? 6.145 6.082 -8.398 1.00 94.62 83 LEU A N 1
ATOM 630 C CA . LEU A 1 83 ? 7.270 5.649 -7.578 1.00 94.62 83 LEU A CA 1
ATOM 631 C C . LEU A 1 83 ? 8.566 6.287 -8.095 1.00 94.62 83 LEU A C 1
ATOM 633 O O . LEU A 1 83 ? 8.858 6.265 -9.289 1.00 94.62 83 LEU A O 1
ATOM 637 N N . ILE A 1 84 ? 9.362 6.842 -7.191 1.00 94.56 84 ILE A N 1
ATOM 638 C CA . ILE A 1 84 ? 10.593 7.570 -7.486 1.00 94.56 84 ILE A CA 1
ATOM 639 C C . ILE A 1 84 ? 11.769 6.712 -7.024 1.00 94.56 84 ILE A C 1
ATOM 641 O O . ILE A 1 84 ? 11.983 6.537 -5.826 1.00 94.56 84 ILE A O 1
ATOM 645 N N . GLY A 1 85 ? 12.547 6.181 -7.965 1.00 92.06 85 GLY A N 1
ATOM 646 C CA . GLY A 1 85 ? 13.824 5.541 -7.650 1.00 92.06 85 GLY A CA 1
ATOM 647 C C . GLY A 1 85 ? 14.841 6.560 -7.134 1.00 92.06 85 GLY A C 1
ATOM 648 O O . GLY A 1 85 ? 14.810 7.732 -7.521 1.00 92.06 85 GLY A O 1
ATOM 649 N N . SER A 1 86 ? 15.748 6.132 -6.261 1.00 86.88 86 SER A N 1
ATOM 650 C CA . SER A 1 86 ? 16.894 6.963 -5.881 1.00 86.88 86 SER A CA 1
ATOM 651 C C . SER A 1 86 ? 17.779 7.213 -7.103 1.00 86.88 86 SER A C 1
ATOM 653 O O . SER A 1 86 ? 17.883 6.366 -7.989 1.00 86.88 86 SER A O 1
ATOM 655 N N . ARG A 1 87 ? 18.438 8.373 -7.185 1.00 72.31 87 ARG A N 1
ATOM 656 C CA . ARG A 1 87 ? 19.565 8.494 -8.119 1.00 72.31 87 ARG A CA 1
ATOM 657 C C . ARG A 1 87 ? 20.597 7.453 -7.684 1.00 72.31 87 ARG A C 1
ATOM 659 O O . ARG A 1 87 ? 20.805 7.302 -6.484 1.00 72.31 87 ARG A O 1
ATOM 666 N N . ARG A 1 88 ? 21.254 6.756 -8.622 1.00 56.94 88 ARG A N 1
ATOM 667 C CA . ARG A 1 88 ? 22.600 6.281 -8.286 1.00 56.94 88 ARG A CA 1
ATOM 668 C C . ARG A 1 88 ? 23.351 7.531 -7.861 1.00 56.94 88 ARG A C 1
ATOM 670 O O . ARG A 1 88 ? 23.341 8.516 -8.607 1.00 56.94 88 ARG A O 1
ATOM 677 N N . ASP A 1 89 ? 23.989 7.473 -6.709 1.00 58.81 89 ASP A N 1
ATOM 678 C CA . ASP A 1 89 ? 25.211 8.223 -6.495 1.00 58.81 89 ASP A CA 1
ATOM 679 C C . ASP A 1 89 ? 26.128 7.734 -7.623 1.00 58.81 89 ASP A C 1
ATOM 681 O O . ASP A 1 89 ? 26.760 6.682 -7.537 1.00 58.81 89 ASP A O 1
ATOM 685 N N . LEU A 1 90 ? 26.058 8.379 -8.791 1.00 51.19 90 LEU A N 1
ATOM 686 C CA . LEU A 1 90 ? 27.133 8.245 -9.750 1.00 51.19 90 LEU A CA 1
ATOM 687 C C . LEU A 1 90 ? 28.337 8.755 -8.960 1.00 51.19 90 LEU A C 1
ATOM 689 O O . LEU A 1 90 ? 28.240 9.872 -8.440 1.00 51.19 90 LEU A O 1
ATOM 693 N N . PRO A 1 91 ? 29.411 7.963 -8.784 1.00 57.09 91 PRO A N 1
ATOM 694 C CA . PRO A 1 91 ? 30.641 8.538 -8.267 1.00 57.09 91 PRO A CA 1
ATOM 695 C C . PRO A 1 91 ? 30.933 9.780 -9.108 1.00 57.09 91 PRO A C 1
ATOM 697 O O . PRO A 1 91 ? 30.664 9.760 -10.319 1.00 57.09 91 PRO A O 1
ATOM 700 N N . ASP A 1 92 ? 31.396 10.855 -8.461 1.00 60.56 92 ASP A N 1
ATOM 701 C CA . ASP A 1 92 ? 31.756 12.085 -9.162 1.00 60.56 92 ASP A CA 1
ATOM 702 C C . ASP A 1 92 ? 32.516 11.719 -10.438 1.00 60.56 92 ASP A C 1
ATOM 704 O O . ASP A 1 92 ? 33.355 10.804 -10.407 1.00 60.56 92 ASP A O 1
ATOM 708 N N . PRO A 1 93 ? 32.199 12.347 -11.583 1.00 59.94 93 PRO A N 1
ATOM 709 C CA . PRO A 1 93 ? 32.848 11.985 -12.824 1.00 59.94 93 PRO A CA 1
ATOM 710 C C . PRO A 1 93 ? 34.363 12.008 -12.617 1.00 59.94 93 PRO A C 1
ATOM 712 O O . PRO A 1 93 ? 34.902 13.002 -12.140 1.00 59.94 93 PRO A O 1
ATOM 715 N N . VAL A 1 94 ? 35.059 10.923 -12.963 1.00 60.09 94 VAL A N 1
ATOM 716 C CA . VAL A 1 94 ? 36.515 10.786 -12.744 1.00 60.09 94 VAL A CA 1
ATOM 717 C C . VAL A 1 94 ? 3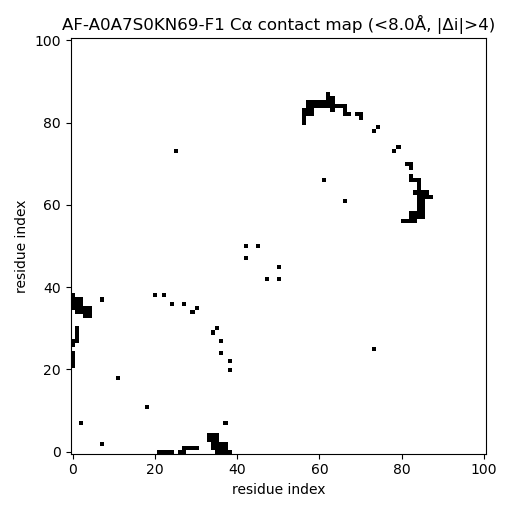7.307 11.928 -13.407 1.00 60.09 94 VAL A C 1
ATOM 719 O O . VAL A 1 94 ? 38.425 12.228 -13.011 1.00 60.09 94 VAL A O 1
ATOM 722 N N . TRP A 1 95 ? 36.719 12.615 -14.390 1.00 58.44 95 TRP A N 1
ATOM 723 C CA . TRP A 1 95 ? 37.320 13.770 -15.056 1.00 58.44 95 TRP A CA 1
ATOM 724 C C . TRP A 1 95 ? 37.252 15.078 -14.246 1.00 58.44 95 TRP A C 1
ATOM 726 O O . TRP A 1 95 ? 37.976 16.014 -14.567 1.00 58.44 95 TRP A O 1
ATOM 736 N N . SER A 1 96 ? 36.448 15.153 -13.179 1.00 54.06 96 SER A N 1
ATOM 737 C CA . SER A 1 96 ? 36.336 16.347 -12.318 1.00 54.06 96 SER A CA 1
ATOM 738 C C . SER A 1 96 ? 37.643 16.666 -11.582 1.00 54.06 96 SER A C 1
ATOM 740 O O . SER A 1 96 ? 37.853 17.804 -11.182 1.00 54.06 96 SER A O 1
ATOM 742 N N . SER A 1 97 ? 38.529 15.677 -11.413 1.00 51.69 97 SER A N 1
ATOM 743 C CA . SER A 1 97 ? 39.823 15.828 -10.735 1.00 51.69 97 SER A CA 1
ATOM 744 C C . SER A 1 97 ? 40.961 16.301 -11.648 1.00 51.69 97 SER A C 1
ATOM 746 O O . SER A 1 97 ? 42.101 16.362 -11.200 1.00 51.69 97 SER A O 1
ATOM 748 N N . TRP A 1 98 ? 40.686 16.578 -12.927 1.00 55.12 98 TRP A N 1
ATOM 749 C CA . TRP A 1 98 ? 41.699 16.961 -13.922 1.00 55.12 98 TRP A CA 1
ATOM 750 C C . TRP A 1 98 ? 41.678 18.460 -14.253 1.00 55.12 98 TRP A C 1
ATOM 752 O O . TRP A 1 98 ? 42.450 18.905 -15.095 1.00 55.12 98 TRP A O 1
ATOM 762 N N . SER A 1 99 ? 40.809 19.235 -13.602 1.00 53.97 99 SER A N 1
ATOM 763 C CA . SER A 1 99 ? 40.656 20.676 -13.854 1.00 53.97 99 SER A CA 1
ATOM 764 C C . SER A 1 99 ? 41.505 21.568 -12.939 1.00 53.97 99 SER A C 1
ATOM 766 O O . SER A 1 99 ? 41.447 22.783 -13.091 1.00 53.97 99 SER A O 1
ATOM 768 N N . ASP A 1 100 ? 42.295 20.980 -12.033 1.00 53.88 100 ASP A N 1
ATOM 769 C CA . ASP A 1 100 ? 43.179 21.691 -11.095 1.00 53.88 100 ASP A CA 1
ATOM 770 C C . ASP A 1 100 ? 44.662 21.286 -11.282 1.00 53.88 100 ASP A C 1
ATOM 772 O O . ASP A 1 100 ? 45.352 20.930 -10.322 1.00 53.88 100 ASP A O 1
ATOM 776 N N . GLN A 1 101 ? 45.163 21.320 -12.524 1.00 44.72 101 GLN A N 1
ATOM 777 C CA . GLN A 1 101 ? 46.606 21.352 -12.822 1.00 44.72 101 GLN A CA 1
ATOM 778 C C . GLN A 1 101 ? 46.943 22.414 -13.864 1.00 44.72 101 GLN A C 1
ATOM 780 O O . GLN A 1 101 ? 46.256 22.461 -14.908 1.00 44.72 101 GLN A O 1
#

InterPro domains:
  IPR000212 UvrD-like helicase [PTHR11070] (1-79)
  IPR027417 P-loop containing nucleoside triphosphate hydrolase [G3DSA:3.40.50.300] (1-57)
  IPR027417 P-loop containing nucleoside triphosphate hydrolase [SSF52540] (1-76)

Nearest PDB structures (foldseek):
  1qhh-assembly1_B  TM=7.529E-01  e=1.358E+00  Geobacillus stearothermophilus

Solvent-accessible surface area (backbone atoms only — not comparable to full-atom values): 6552 Å² total; per-residue (Å²): 55,72,33,50,62,68,60,45,49,64,62,69,66,52,80,93,60,89,83,86,85,77,73,48,84,90,70,61,76,50,55,91,76,62,27,40,53,54,65,60,52,46,67,72,72,45,65,66,93,79,57,86,87,82,86,83,41,68,36,90,87,46,34,52,74,59,23,51,57,50,41,56,58,38,42,77,73,67,50,85,78,72,52,38,31,31,78,72,83,65,72,75,62,82,69,72,77,68,79,84,120